Protein 7FAX (pdb70)

InterPro domains:
  IPR000313 PWWP domain [PF00855] (8-96)
  IPR000313 PWWP domain [PS50812] (7-68)
  IPR017923 Transcription factor IIS, N-terminal [PF08711] (293-342)
  IPR017923 Transcription factor IIS, N-terminal [PS51319] (266-346)
  IPR035441 TFIIS/LEDGF domain superfamily [G3DSA:1.20.930.10] (276-354)
  IPR035441 TFIIS/LEDGF domain superfamily [SSF47676] (283-349)

Radius of gyration: 13.81 Å; Cα contacts (8 Å, |Δi|>4): 129; chains: 2; bounding box: 32×35×39 Å

B-factor: mean 13.5, std 8.41, range [3.86, 58.7]

Secondary structure (DSSP, 8-state):
---HHHHHHHHHHHHHH---BTTB----HHHHHHHHHHHHHHTT----HHHHHHH-HHHHHHGGGSTTS-HHHHHHHHHHHHHHHHHS-HHHHHHHHHTT-/---HHHHH-TT---

Sequence (115 aa):
DVTNATLETTGKELTETYELNGDVVEVSIANEERIVSLLSSLASANVTLKQLIGTKIGVAVGQFLSDGFPPHIVRFSKGILDYWFRQLPEEVQKQLLAKRAGSTLEDLFGPLFYV

GO terms:
  GO:0005654 nucleoplasm (C, HTP)
  GO:0005634 nucleus (C, IDA)
  GO:0005654 nucleoplasm (C, IDA)

Nearest PDB structures (foldseek):
  7fax-assembly1_A  TM=1.006E+00  e=3.285E-14  Trypanosoma brucei brucei TREU927
  7xgw-assembly4_C  TM=8.763E-01  e=4.481E-12  Trypanosoma brucei brucei TREU927
  7xgw-assembly6_E  TM=8.844E-01  e=1.265E-11  Trypanosoma brucei brucei TREU927
  7xgw-assembly1_F  TM=8.608E-01  e=1.134E-11  Trypanosoma brucei brucei TREU927
  7xgw-assembly5_D  TM=8.749E-01  e=2.870E-11  Trypanosoma brucei brucei TREU927

Foldseek 3Di:
DDDLVLLQVLLVVLVVLCVCPPPADDDDPVSVVVLCVSLVVLQPDAAAPVSCVPRVSLVSLCSQCDDRHDVVSNVSSVNSNVVNLVPYPPVVNVVVVVVVD/DDDPCNVPNDPDDD

Structure (mmCIF, N/CA/C/O backbone):
data_7FAX
#
_entry.id   7FAX
#
_cell.length_a   79.919
_cell.length_b   79.919
_cell.length_c   38.843
_cell.angle_alpha   90.000
_cell.angle_beta   90.000
_cell.angle_gamma   90.000
#
_symmetry.space_group_name_H-M   'I 4'
#
loop_
_entity.id
_entity.type
_entity.pdbx_description
1 polymer TbLW
2 polymer 'TbLeo1 peptide'
3 water water
#
loop_
_atom_site.group_PDB
_atom_site.id
_atom_site.type_symbol
_atom_site.label_atom_id
_atom_site.label_alt_id
_atom_site.label_comp_id
_atom_site.label_asym_id
_atom_site.label_entity_id
_atom_site.label_seq_id
_atom_site.pdbx_PDB_ins_code
_atom_site.Cartn_x
_atom_site.Cartn_y
_atom_site.Cartn_z
_atom_site.occupancy
_atom_site.B_iso_or_equiv
_atom_site.auth_seq_id
_atom_site.auth_comp_id
_atom_site.auth_asym_id
_atom_site.auth_atom_id
_atom_site.pdbx_PDB_model_num
ATOM 1 N N . ASP A 1 7 ? 25.983 10.831 25.778 1.00 27.85 7 ASP A N 1
ATOM 2 C CA . ASP A 1 7 ? 25.486 11.305 24.496 1.00 24.73 7 ASP A CA 1
ATOM 3 C C . ASP A 1 7 ? 26.293 10.749 23.326 1.00 22.66 7 ASP A C 1
ATOM 4 O O . ASP A 1 7 ? 27.203 9.943 23.514 1.00 25.03 7 ASP A O 1
ATOM 9 N N . VAL A 1 8 ? 25.953 11.190 22.119 1.00 16.40 8 VAL A N 1
ATOM 10 C CA . VAL A 1 8 ? 26.649 10.805 20.898 1.00 17.56 8 VAL A CA 1
ATOM 11 C C . VAL A 1 8 ? 27.380 12.032 20.363 1.00 15.50 8 VAL A C 1
ATOM 12 O O . VAL A 1 8 ? 26.967 13.171 20.606 1.00 17.50 8 VAL A O 1
ATOM 16 N N . THR A 1 9 ? 28.494 11.808 19.665 1.00 13.71 9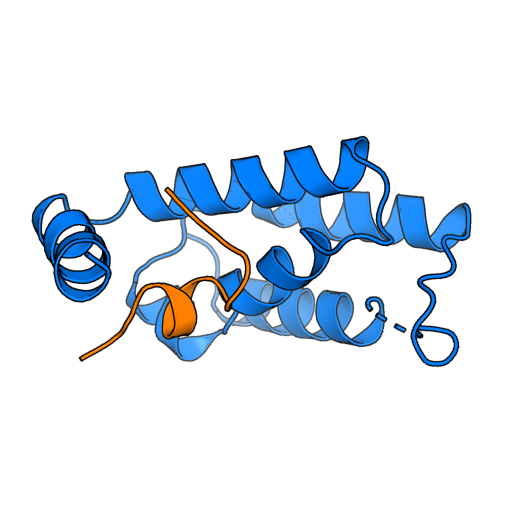 THR A N 1
ATOM 17 C CA . THR A 1 9 ? 29.201 12.940 19.080 1.00 13.37 9 THR A CA 1
ATOM 18 C C . THR A 1 9 ? 28.396 13.538 17.929 1.00 15.87 9 THR A C 1
ATOM 19 O O . THR A 1 9 ? 27.623 12.851 17.255 1.00 8.68 9 THR A O 1
ATOM 23 N N . ASN A 1 10 ? 28.570 14.849 17.733 1.00 14.03 10 ASN A N 1
ATOM 24 C CA . ASN A 1 10 ? 27.935 15.532 16.611 1.00 11.30 10 ASN A CA 1
ATOM 25 C C . ASN A 1 10 ? 28.281 14.854 15.295 1.00 11.43 10 ASN A C 1
ATOM 26 O O . ASN A 1 10 ? 27.438 14.755 14.396 1.00 12.50 10 ASN A O 1
ATOM 31 N N . ALA A 1 11 ? 29.523 14.372 15.173 1.00 10.39 11 ALA A N 1
ATOM 32 C CA . ALA A 1 11 ? 30.001 13.822 13.909 1.00 9.73 11 ALA A CA 1
ATOM 33 C C . ALA A 1 11 ? 29.253 12.547 13.530 1.00 14.36 11 ALA A C 1
ATOM 34 O O . ALA A 1 11 ? 28.892 12.357 12.365 1.00 15.44 11 ALA A O 1
ATOM 36 N N . THR A 1 12 ? 29.009 11.660 14.495 1.00 9.19 12 THR A N 1
ATOM 37 C CA . THR A 1 12 ? 28.216 10.465 14.217 1.00 10.06 12 THR A CA 1
ATOM 38 C C . THR A 1 12 ? 26.811 10.828 13.744 1.00 9.86 12 THR A C 1
ATOM 39 O O . THR A 1 12 ? 26.315 10.280 12.753 1.00 11.12 12 THR A O 1
ATOM 43 N N . LEU A 1 13 ? 26.147 11.747 14.447 1.00 9.47 13 LEU A N 1
ATOM 44 C CA . LEU A 1 13 ? 24.803 12.147 14.049 1.00 6.99 13 LEU A CA 1
ATOM 45 C C . LEU A 1 13 ? 24.805 12.777 12.666 1.00 7.92 13 LEU A C 1
ATOM 46 O O . LEU A 1 13 ? 23.916 12.508 11.852 1.00 8.85 13 LEU A O 1
ATOM 51 N N . GLU A 1 14 ? 25.816 13.599 12.376 1.00 8.10 14 GLU A N 1
ATOM 52 C CA . GLU A 1 14 ? 25.830 14.373 11.140 1.00 7.54 14 GLU A CA 1
ATOM 53 C C . GLU A 1 14 ? 26.022 13.478 9.917 1.00 10.92 14 GLU A C 1
ATOM 54 O O . GLU A 1 14 ? 25.270 13.583 8.942 1.00 13.08 14 GLU A O 1
ATOM 60 N N . THR A 1 15 ? 27.007 12.572 9.953 1.00 14.05 15 THR A N 1
ATOM 61 C CA . THR A 1 15 ? 27.205 11.664 8.820 1.00 13.68 15 THR A CA 1
ATOM 62 C C . THR A 1 15 ? 26.025 10.716 8.650 1.00 11.23 15 THR A C 1
ATOM 63 O O . THR A 1 15 ? 25.659 10.370 7.522 1.00 12.19 15 THR A O 1
ATOM 67 N N . THR A 1 16 ? 25.429 10.274 9.757 1.00 9.12 16 THR A N 1
ATOM 68 C CA . THR A 1 16 ? 24.245 9.428 9.667 1.00 11.11 16 THR A CA 1
ATOM 69 C C . THR A 1 16 ? 23.078 10.185 9.048 1.00 10.97 16 THR A C 1
ATOM 70 O O . THR A 1 16 ? 22.334 9.630 8.228 1.00 6.54 16 THR A O 1
ATOM 74 N N . GLY A 1 17 ? 22.900 11.453 9.431 1.00 8.12 17 GLY A N 1
ATOM 75 C CA . GLY A 1 17 ? 21.875 12.264 8.798 1.00 8.96 17 GLY A CA 1
ATOM 76 C C . GLY A 1 17 ? 22.106 12.433 7.309 1.00 10.30 17 GLY A C 1
ATOM 77 O O . GLY A 1 17 ? 21.166 12.348 6.514 1.00 6.78 17 GLY A O 1
ATOM 78 N N . LYS A 1 18 ? 23.362 12.664 6.912 1.00 7.39 18 LYS A N 1
ATOM 79 C CA . LYS A 1 18 ? 23.681 12.854 5.500 1.00 7.50 18 LYS A CA 1
ATOM 80 C C . LYS A 1 18 ? 23.384 11.595 4.696 1.00 9.77 18 LYS A C 1
ATOM 81 O O . LYS A 1 18 ? 22.783 11.661 3.620 1.00 12.10 18 LYS A O 1
ATOM 87 N N . GLU A 1 19 ? 23.791 10.43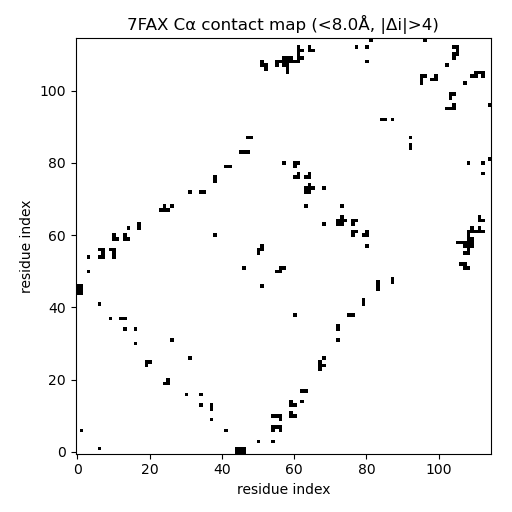4 5.212 1.00 9.10 19 GLU A N 1
ATOM 88 C CA . GLU A 1 19 ? 23.534 9.180 4.514 1.00 7.95 19 GLU A CA 1
ATOM 89 C C . GLU A 1 19 ? 22.046 8.879 4.433 1.00 7.42 19 GLU A C 1
ATOM 90 O O . GLU A 1 19 ? 21.568 8.365 3.419 1.00 8.10 19 GLU A O 1
ATOM 96 N N . LEU A 1 20 ? 21.296 9.180 5.495 1.00 12.34 20 LEU A N 1
ATOM 97 C CA . LEU A 1 20 ? 19.851 8.985 5.453 1.00 6.40 20 LEU A CA 1
ATOM 98 C C . LEU A 1 20 ? 19.218 9.833 4.357 1.00 6.43 20 LEU A C 1
ATOM 99 O O . LEU A 1 20 ? 18.395 9.344 3.578 1.00 6.60 20 LEU A O 1
ATOM 104 N N . THR A 1 21 ? 19.600 11.111 4.274 1.00 6.48 21 THR A N 1
ATOM 105 C CA . THR A 1 21 ? 19.004 11.991 3.275 1.00 6.62 21 THR A CA 1
ATOM 106 C C . THR A 1 21 ? 19.391 11.566 1.862 1.00 7.24 21 THR A C 1
ATOM 107 O O . THR A 1 21 ? 18.555 11.591 0.952 1.00 7.39 21 THR A O 1
ATOM 111 N N . GLU A 1 22 ? 20.647 11.155 1.669 1.00 7.70 22 GLU A N 1
ATOM 112 C CA . GLU A 1 22 ? 21.081 10.668 0.363 1.00 8.42 22 GLU A CA 1
ATOM 113 C C . GLU A 1 22 ? 20.361 9.382 -0.028 1.00 8.48 22 GLU A C 1
ATOM 114 O O . GLU A 1 22 ? 20.009 9.196 -1.200 1.00 8.95 22 GLU A O 1
ATOM 120 N N . THR A 1 23 ? 20.143 8.479 0.933 1.00 8.10 23 THR A N 1
ATOM 121 C CA . THR A 1 23 ? 19.371 7.270 0.653 1.00 8.20 23 THR A CA 1
ATOM 122 C C . THR A 1 23 ? 17.929 7.617 0.309 1.00 10.73 23 THR A C 1
ATOM 123 O O . THR A 1 23 ? 17.356 7.061 -0.636 1.00 8.31 23 THR A O 1
ATOM 127 N N . TYR A 1 24 ? 17.341 8.554 1.057 1.00 10.61 24 TYR A N 1
ATOM 128 C CA . TYR A 1 24 ? 15.982 9.007 0.778 1.00 7.13 24 TYR A CA 1
ATOM 129 C C . TYR A 1 24 ? 15.860 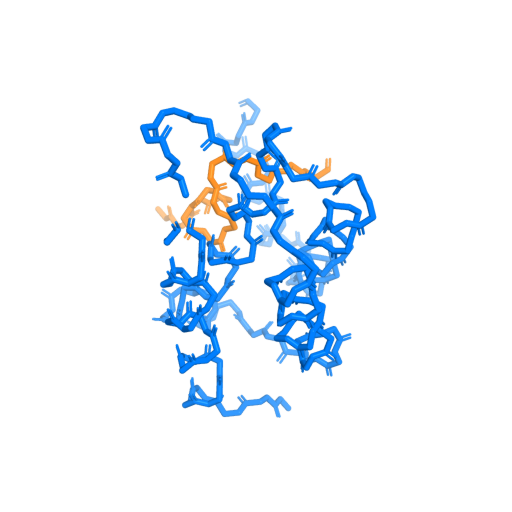9.564 -0.637 1.00 7.68 24 TYR A C 1
ATOM 130 O O . TYR A 1 24 ? 14.949 9.196 -1.387 1.00 7.95 24 TYR A O 1
ATOM 147 N N . GLU A 1 26 ? 17.783 9.132 -3.239 1.00 9.45 26 GLU A N 1
ATOM 148 C CA . GLU A 1 26 ? 18.019 8.127 -4.273 1.00 13.30 26 GLU A CA 1
ATOM 149 C C . GLU A 1 26 ? 16.750 7.340 -4.580 1.00 16.30 26 GLU A C 1
ATOM 150 O O . GLU A 1 26 ? 16.529 6.913 -5.718 1.00 16.93 26 GLU A O 1
ATOM 164 N N . LEU A 1 28 ? 13.597 8.218 -4.497 1.00 9.63 28 LEU A N 1
ATOM 165 C CA . LEU A 1 28 ? 12.490 8.950 -5.107 1.00 11.44 28 LEU A CA 1
ATOM 166 C C . LEU A 1 28 ? 12.607 8.875 -6.626 1.00 12.90 28 LEU A C 1
ATOM 167 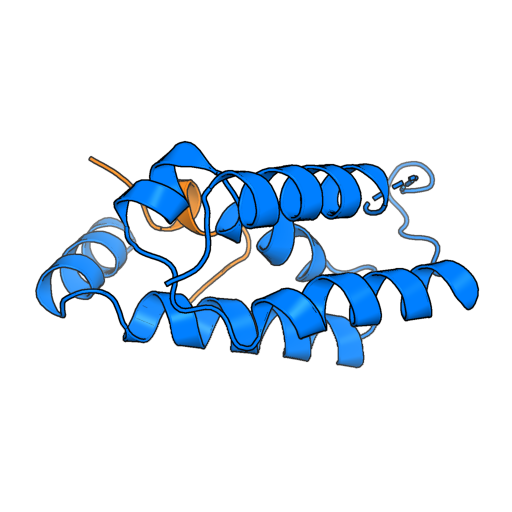O O . LEU A 1 28 ? 13.484 9.508 -7.218 1.00 12.56 28 LEU A O 1
ATOM 172 N N . ASN A 1 29 ? 11.735 8.090 -7.256 1.00 11.35 29 ASN A N 1
ATOM 173 C CA . ASN A 1 29 ? 11.590 8.082 -8.713 1.00 15.40 29 ASN A CA 1
ATOM 174 C C . ASN A 1 29 ? 10.523 9.112 -9.055 1.00 14.47 29 ASN A C 1
ATOM 175 O O . ASN A 1 29 ? 9.338 8.800 -9.157 1.00 19.06 29 ASN A O 1
ATOM 180 N N . GLY A 1 30 ? 10.948 10.359 -9.232 1.00 14.09 30 GLY A N 1
ATOM 181 C CA . GLY A 1 30 ? 10.003 11.452 -9.287 1.00 12.67 30 GLY A CA 1
ATOM 182 C C . GLY A 1 30 ? 9.302 11.627 -7.954 1.00 18.07 30 GLY A C 1
ATOM 183 O O . GLY A 1 30 ? 9.950 11.920 -6.944 1.00 20.54 30 GLY A O 1
ATOM 184 N N . ASP A 1 31 ? 7.981 11.432 -7.938 1.00 19.47 31 ASP A N 1
ATOM 185 C CA . ASP A 1 31 ? 7.185 11.505 -6.716 1.00 24.14 31 ASP A CA 1
ATOM 186 C C . ASP A 1 31 ? 7.120 10.182 -5.964 1.00 23.14 31 ASP A C 1
ATOM 187 O O . ASP A 1 31 ? 6.766 10.177 -4.780 1.00 25.71 31 ASP A O 1
ATOM 192 N N . VAL A 1 32 ? 7.459 9.071 -6.616 1.00 22.78 32 VAL A N 1
ATOM 193 C CA . VAL A 1 32 ? 7.202 7.725 -6.111 1.00 21.51 32 VAL A CA 1
ATOM 194 C C . VAL A 1 32 ? 8.442 7.205 -5.395 1.00 14.69 32 VAL A C 1
ATOM 195 O O . VAL A 1 32 ? 9.553 7.272 -5.932 1.00 12.77 32 VAL A O 1
ATOM 199 N N . VAL A 1 33 ? 8.252 6.680 -4.186 1.00 15.76 33 VAL A N 1
ATOM 200 C CA . VAL A 1 33 ? 9.341 6.061 -3.435 1.00 14.73 33 VAL A CA 1
ATOM 201 C C . VAL A 1 33 ? 9.527 4.626 -3.919 1.00 17.26 33 VAL A C 1
ATOM 202 O O . VAL A 1 33 ? 8.577 3.835 -3.938 1.00 17.33 33 VAL A O 1
ATOM 206 N N . GLU A 1 34 ? 10.750 4.289 -4.319 1.00 10.22 34 GLU A N 1
ATOM 207 C CA . GLU A 1 34 ? 11.101 2.944 -4.752 1.00 17.27 34 GLU A CA 1
ATOM 208 C C . GLU A 1 34 ? 11.953 2.298 -3.670 1.00 17.22 34 GLU A C 1
ATOM 209 O O . GLU A 1 34 ? 12.993 2.844 -3.288 1.00 16.69 34 GLU A O 1
ATOM 215 N N . VAL A 1 35 ? 11.518 1.140 -3.182 1.00 11.40 35 VAL A N 1
ATOM 216 C CA . VAL A 1 35 ? 12.105 0.526 -1.997 1.00 14.10 35 VAL A CA 1
ATOM 217 C C . VAL A 1 35 ? 12.717 -0.803 -2.416 1.00 16.54 35 VAL A C 1
ATOM 218 O O . VAL A 1 35 ? 12.012 -1.809 -2.560 1.00 23.97 35 VAL A O 1
ATOM 222 N N . SER A 1 36 ? 14.030 -0.818 -2.598 1.00 11.45 36 SER A N 1
ATOM 223 C CA . SER A 1 36 ? 14.727 -2.064 -2.851 1.00 12.95 36 SER A CA 1
ATOM 224 C C . SER A 1 36 ? 14.966 -2.804 -1.542 1.00 15.87 36 SER A C 1
ATOM 225 O O . SER A 1 36 ? 14.870 -2.234 -0.450 1.00 17.83 36 SER A O 1
ATOM 228 N N . ILE A 1 37 ? 15.281 -4.095 -1.665 1.00 13.13 37 ILE A N 1
ATOM 229 C CA . ILE A 1 37 ? 15.681 -4.872 -0.497 1.00 13.76 37 ILE A CA 1
ATOM 230 C C . ILE A 1 37 ? 16.894 -4.237 0.168 1.00 12.62 37 ILE A C 1
ATOM 231 O O . ILE A 1 37 ? 16.933 -4.068 1.390 1.00 15.17 37 ILE A O 1
ATOM 236 N N . ALA A 1 38 ? 17.885 -3.839 -0.630 1.00 14.64 38 ALA A N 1
ATOM 237 C CA . ALA A 1 38 ? 19.123 -3.302 -0.077 1.00 14.83 38 ALA A CA 1
ATOM 238 C C . ALA A 1 38 ? 18.901 -1.958 0.602 1.00 11.61 38 ALA A C 1
ATOM 239 O O . ALA A 1 38 ? 19.527 -1.666 1.625 1.00 12.72 38 ALA A O 1
ATOM 241 N N . ASN A 1 39 ? 18.013 -1.125 0.053 1.00 11.13 39 ASN A N 1
ATOM 242 C CA . ASN A 1 39 ? 17.767 0.180 0.661 1.00 10.14 39 ASN A CA 1
ATOM 243 C C . ASN A 1 39 ? 16.931 0.050 1.926 1.00 9.49 39 ASN A C 1
ATOM 244 O O . ASN A 1 39 ? 17.202 0.721 2.924 1.00 8.88 39 ASN A O 1
ATOM 249 N N . GLU A 1 40 ? 15.907 -0.804 1.895 1.00 14.47 40 GLU A N 1
ATOM 250 C CA . GLU A 1 40 ? 15.186 -1.174 3.107 1.00 12.52 40 GLU A CA 1
ATOM 251 C C . GLU A 1 40 ? 16.149 -1.562 4.225 1.00 9.37 40 GLU A C 1
ATOM 252 O O . GLU A 1 40 ? 16.022 -1.100 5.364 1.00 8.80 40 GLU A O 1
ATOM 258 N N . GLU A 1 41 ? 17.139 -2.400 3.905 1.00 10.15 41 GLU A N 1
ATOM 259 C CA . GLU A 1 41 ? 18.072 -2.868 4.922 1.00 10.38 41 GLU A CA 1
ATOM 260 C C . GLU A 1 41 ? 19.073 -1.788 5.309 1.00 9.93 41 GLU A C 1
ATOM 261 O O . GLU A 1 41 ? 19.520 -1.743 6.463 1.00 9.77 41 GLU A O 1
ATOM 267 N N . ARG A 1 42 ? 19.440 -0.914 4.372 1.00 11.93 42 ARG A N 1
ATOM 268 C CA . ARG A 1 42 ? 20.315 0.197 4.725 1.00 9.45 42 ARG A CA 1
ATOM 269 C C . ARG A 1 42 ? 19.594 1.201 5.617 1.00 8.51 42 ARG A C 1
ATOM 270 O O . ARG A 1 42 ? 20.196 1.760 6.539 1.00 8.24 42 ARG A O 1
ATOM 278 N N . ILE A 1 43 ? 18.306 1.434 5.365 1.00 8.10 43 ILE A N 1
ATOM 279 C CA . ILE A 1 43 ? 17.536 2.342 6.211 1.00 7.34 43 ILE A CA 1
ATOM 280 C C . ILE A 1 43 ? 17.495 1.830 7.649 1.00 7.25 43 ILE A C 1
ATOM 281 O O . ILE A 1 43 ? 17.722 2.582 8.602 1.00 6.86 43 ILE A O 1
ATOM 286 N N . VAL A 1 44 ? 17.195 0.542 7.828 1.00 7.72 44 VAL A N 1
ATOM 287 C CA . VAL A 1 44 ? 17.114 -0.022 9.171 1.00 7.78 44 VAL A CA 1
ATOM 288 C C . VAL A 1 44 ? 18.456 0.098 9.882 1.00 10.67 44 VAL A C 1
ATOM 289 O O . VAL A 1 44 ? 18.518 0.421 11.077 1.00 12.83 44 VAL A O 1
ATOM 293 N N . SER A 1 45 ? 19.553 -0.137 9.159 1.00 8.47 45 SER A N 1
ATOM 294 C CA . SER A 1 45 ? 20.875 -0.082 9.776 1.00 10.91 45 SER A CA 1
ATOM 295 C C . SER A 1 45 ? 21.208 1.327 10.250 1.00 11.29 45 SER A C 1
ATOM 296 O O . SER A 1 45 ? 21.739 1.515 11.351 1.00 13.05 45 SER A O 1
ATOM 299 N N . LEU A 1 46 ? 20.936 2.324 9.408 1.00 14.62 46 LEU A N 1
ATOM 300 C CA . LEU A 1 46 ? 21.173 3.705 9.803 1.00 12.27 46 LEU A CA 1
ATOM 301 C C . LEU A 1 46 ? 20.302 4.098 10.991 1.00 6.78 46 LEU A C 1
ATOM 302 O O . LEU A 1 46 ? 20.788 4.709 11.952 1.00 7.93 46 LEU A O 1
ATOM 307 N N . LEU A 1 47 ? 19.016 3.751 10.951 1.00 6.53 47 LEU A N 1
ATOM 308 C CA . LEU A 1 47 ? 18.102 4.171 12.008 1.00 10.18 47 LEU A CA 1
ATOM 309 C C . LEU A 1 47 ? 18.425 3.496 13.337 1.00 9.39 47 LEU A C 1
ATOM 310 O O . LEU A 1 47 ? 18.383 4.141 14.392 1.00 8.16 47 LEU A O 1
ATOM 315 N N . SER A 1 48 ? 18.754 2.203 13.309 1.00 7.33 48 SER A N 1
ATOM 316 C CA . SER A 1 48 ? 18.986 1.473 14.552 1.00 11.74 48 SER A CA 1
ATOM 317 C C . SER A 1 48 ? 20.257 1.915 15.266 1.00 13.67 48 SER A C 1
ATOM 318 O O . SER A 1 48 ? 20.429 1.596 16.447 1.00 20.58 48 SER A O 1
ATOM 321 N N . SER A 1 49 ? 21.154 2.629 14.585 1.00 16.47 49 SER A N 1
ATOM 322 C CA . SER A 1 49 ? 22.265 3.267 15.283 1.00 14.84 49 SER A CA 1
ATOM 323 C C . SER A 1 49 ? 21.816 4.489 16.068 1.00 15.47 49 SER A C 1
ATOM 324 O O . SER A 1 49 ? 22.485 4.873 17.033 1.00 21.10 49 SER A O 1
ATOM 327 N N . LEU A 1 50 ? 20.699 5.101 15.675 1.00 14.05 50 LEU A N 1
ATOM 328 C CA . LEU A 1 50 ? 20.163 6.276 16.346 1.00 8.71 50 LEU A CA 1
ATOM 329 C C . LEU A 1 50 ? 19.121 5.942 17.400 1.00 10.85 50 LEU A C 1
ATOM 330 O O . LEU A 1 50 ? 18.797 6.806 18.223 1.00 11.94 50 LEU A O 1
ATOM 335 N N . ALA A 1 51 ? 18.587 4.721 17.390 1.00 12.14 51 ALA A N 1
ATOM 336 C CA . ALA A 1 51 ? 17.591 4.301 18.367 1.00 13.95 51 ALA A CA 1
ATOM 337 C C . ALA A 1 51 ? 18.176 4.110 19.760 1.00 20.00 51 ALA A C 1
ATOM 338 O O . ALA A 1 51 ? 17.423 3.830 20.698 1.00 25.61 51 ALA A O 1
ATOM 340 N N . SER A 1 52 ? 19.491 4.244 19.914 1.00 21.03 52 SER A N 1
ATOM 341 C CA . SER A 1 52 ? 20.134 4.180 21.219 1.00 25.50 52 SER A CA 1
ATOM 342 C C . SER A 1 52 ? 20.839 5.482 21.577 1.00 22.67 52 SER A C 1
ATOM 343 O O . SER A 1 52 ? 21.545 5.538 22.592 1.00 21.67 52 SER A O 1
ATOM 346 N N . ALA A 1 53 ? 20.648 6.532 20.783 1.00 22.74 53 ALA A N 1
ATOM 347 C CA . ALA A 1 53 ? 21.294 7.814 21.011 1.00 20.22 53 ALA A CA 1
ATOM 348 C C . ALA A 1 53 ? 20.416 8.721 21.862 1.00 16.54 53 ALA A C 1
ATOM 349 O O . ALA A 1 53 ? 19.204 8.812 21.651 1.00 12.01 53 ALA A O 1
ATOM 351 N N . ASN A 1 54 ? 21.038 9.376 22.840 1.00 16.24 54 ASN A N 1
ATOM 352 C CA . ASN A 1 54 ? 20.432 10.507 23.532 1.00 16.60 54 ASN A CA 1
ATOM 353 C C . ASN A 1 54 ? 20.881 11.784 22.825 1.00 16.59 54 ASN A C 1
ATOM 354 O O . ASN A 1 54 ? 22.071 12.117 22.839 1.00 21.73 54 ASN A O 1
ATOM 359 N N . VAL A 1 55 ? 19.936 12.484 22.201 1.00 12.72 55 VAL A N 1
ATOM 360 C CA . VAL A 1 55 ? 20.212 13.664 21.388 1.00 13.21 55 VAL A CA 1
ATOM 361 C C . VAL A 1 55 ? 19.691 14.897 22.115 1.00 15.72 55 VAL A C 1
ATOM 362 O O . VAL A 1 55 ? 18.574 14.892 22.645 1.00 18.82 55 VAL A O 1
ATOM 366 N N . THR A 1 56 ? 20.506 15.945 22.150 1.00 12.99 56 THR A N 1
ATOM 367 C CA . THR A 1 56 ? 20.147 17.178 22.834 1.00 14.23 56 THR A CA 1
ATOM 368 C C . THR A 1 56 ? 19.438 18.137 21.884 1.00 14.93 56 THR A C 1
ATOM 369 O O . THR A 1 56 ? 19.475 17.989 20.659 1.00 9.34 56 THR A O 1
ATOM 373 N N . LEU A 1 57 ? 18.780 19.136 22.475 1.00 12.04 57 LEU A N 1
ATOM 374 C CA . LEU A 1 57 ? 18.144 20.171 21.672 1.00 10.22 57 LEU A CA 1
ATOM 375 C C . LEU A 1 57 ? 19.157 20.862 20.768 1.00 7.93 57 LEU A C 1
ATOM 376 O O . LEU A 1 57 ? 18.862 21.161 19.605 1.00 7.67 57 LEU A O 1
ATOM 381 N N . LYS A 1 58 ? 20.363 21.106 21.277 1.00 8.39 58 LYS A N 1
ATOM 382 C CA . LYS A 1 58 ? 21.382 21.751 20.458 1.00 14.15 58 LYS A CA 1
ATOM 383 C C . LYS A 1 58 ? 21.773 20.875 19.276 1.00 8.07 58 LYS A C 1
ATOM 384 O O . LYS A 1 58 ? 21.982 21.377 18.166 1.00 8.06 58 LYS A O 1
ATOM 390 N N . GLN A 1 59 ? 21.869 19.561 19.498 1.00 7.74 59 GLN A N 1
ATOM 391 C CA . GLN A 1 59 ? 22.188 18.640 18.413 1.00 7.33 59 GLN A CA 1
ATOM 392 C C . GLN A 1 59 ? 21.030 18.501 17.439 1.00 6.80 59 GLN A C 1
ATOM 393 O O . GLN A 1 59 ? 21.250 18.316 16.238 1.00 6.62 59 GLN A O 1
ATOM 399 N N . LEU A 1 60 ? 19.794 18.571 17.931 1.00 6.63 60 LEU A N 1
ATOM 400 C CA . LEU A 1 60 ? 18.655 18.626 17.024 1.00 6.27 60 LEU A CA 1
ATOM 401 C C . LEU A 1 60 ? 18.746 19.859 16.139 1.00 6.51 60 LEU A C 1
ATOM 402 O O . LEU A 1 60 ? 18.512 19.787 14.928 1.00 6.32 60 LEU A O 1
ATOM 407 N N . ILE A 1 61 ? 19.140 20.989 16.725 1.00 7.05 61 ILE A N 1
ATOM 408 C CA . ILE A 1 61 ? 19.295 22.225 15.964 1.00 12.20 61 ILE A CA 1
ATOM 409 C C . ILE A 1 61 ? 20.452 22.116 14.971 1.00 7.52 61 ILE A C 1
ATOM 410 O O . ILE A 1 61 ? 20.326 22.488 13.800 1.00 7.56 61 ILE A O 1
ATOM 415 N N . GLY A 1 62 ? 21.594 21.618 15.420 1.00 11.04 62 GLY A N 1
ATOM 416 C CA . GLY A 1 62 ? 22.784 21.679 14.596 1.00 12.02 62 GLY A CA 1
ATOM 417 C C . GLY A 1 62 ? 22.980 20.548 13.613 1.00 7.55 62 GLY A C 1
ATOM 418 O O . GLY A 1 62 ? 23.394 20.784 12.476 1.00 12.79 62 GLY A O 1
ATOM 419 N N . THR A 1 63 ? 22.705 19.316 14.028 1.00 7.11 63 THR A N 1
ATOM 420 C CA . THR A 1 63 ? 22.977 18.171 13.173 1.00 6.88 63 THR A CA 1
ATOM 421 C C . THR A 1 63 ? 21.854 17.874 12.199 1.00 11.06 63 THR A C 1
ATOM 422 O O . THR A 1 63 ? 22.088 17.156 11.221 1.00 8.73 63 THR A O 1
ATOM 426 N N . LYS A 1 64 ? 20.648 18.389 12.457 1.00 6.94 64 LYS A N 1
ATOM 427 C CA . LYS A 1 64 ? 19.453 18.129 11.656 1.00 5.92 64 LYS A CA 1
ATOM 428 C C . LYS A 1 64 ? 19.080 16.651 11.630 1.00 10.96 64 LYS A C 1
ATOM 429 O O . LYS A 1 64 ? 18.410 16.196 10.696 1.00 5.37 64 LYS A O 1
ATOM 435 N N . ILE A 1 65 ? 19.491 15.893 12.652 1.00 8.05 65 ILE A N 1
ATOM 436 C CA . ILE A 1 65 ? 19.270 14.450 12.635 1.00 7.67 65 ILE A CA 1
ATOM 437 C C . ILE A 1 65 ? 17.791 14.118 12.773 1.00 4.94 65 ILE A C 1
ATOM 438 O O . ILE A 1 65 ? 17.322 13.125 12.210 1.00 4.80 65 ILE A O 1
ATOM 443 N N . GLY A 1 66 ? 17.030 14.938 13.499 1.00 10.16 66 GLY A N 1
ATOM 444 C CA . GLY A 1 66 ? 15.601 14.699 13.599 1.00 5.91 66 GLY A CA 1
ATOM 445 C C . GLY A 1 66 ? 14.896 14.904 12.274 1.00 4.73 66 GLY A C 1
ATOM 446 O O . GLY A 1 66 ? 13.986 14.150 11.923 1.00 4.60 66 GLY A O 1
ATOM 447 N N . VAL A 1 67 ? 15.318 15.917 11.515 1.00 4.91 67 VAL A N 1
ATOM 448 C CA . VAL A 1 67 ? 14.744 16.162 10.196 1.00 4.98 67 VAL A CA 1
ATOM 449 C C . VAL A 1 67 ? 15.061 15.013 9.247 1.00 4.90 67 VAL A C 1
ATOM 450 O O . VAL A 1 67 ? 14.208 14.586 8.463 1.00 4.89 67 VAL A O 1
ATOM 454 N N . ALA A 1 68 ? 16.289 14.492 9.305 1.00 7.76 68 ALA A N 1
ATOM 455 C CA . ALA A 1 68 ? 16.680 13.403 8.415 1.00 6.43 68 ALA A CA 1
ATOM 456 C C . ALA A 1 68 ? 15.943 12.111 8.740 1.00 5.54 68 ALA A C 1
ATOM 457 O O . ALA A 1 68 ? 15.630 11.332 7.833 1.00 4.91 68 ALA A O 1
ATOM 459 N N . VAL A 1 69 ? 15.662 11.862 10.020 1.00 6.19 69 VAL A N 1
ATOM 460 C CA . VAL A 1 69 ? 14.866 10.697 10.391 1.00 4.57 69 VAL A CA 1
ATOM 461 C C . VAL A 1 69 ? 13.406 10.905 10.003 1.00 4.53 69 VAL A C 1
ATOM 462 O O . VAL A 1 69 ? 12.723 9.960 9.591 1.00 4.59 69 VAL A O 1
ATOM 466 N N . GLY A 1 70 ? 12.913 12.141 10.095 1.00 4.53 70 GLY A N 1
ATOM 467 C CA . GLY A 1 70 ? 11.516 12.421 9.821 1.00 7.59 70 GLY A CA 1
ATOM 468 C C . GLY A 1 70 ? 11.111 12.234 8.375 1.00 5.15 70 GLY A C 1
ATOM 469 O O . GLY A 1 70 ? 9.917 12.092 8.096 1.00 4.91 70 GLY A O 1
ATOM 470 N N . GLN A 1 71 ? 12.073 12.220 7.451 1.00 4.85 71 GLN A N 1
ATOM 471 C CA . GLN A 1 71 ? 11.736 12.032 6.043 1.00 5.11 71 GLN A CA 1
ATOM 472 C C . GLN A 1 71 ? 11.073 10.693 5.799 1.00 5.19 71 GLN A C 1
ATOM 473 O O . GLN A 1 71 ? 10.282 10.554 4.862 1.00 5.47 71 GLN A O 1
ATOM 479 N N . PHE A 1 72 ? 11.391 9.697 6.618 1.00 7.87 72 PHE A N 1
ATOM 480 C CA . PHE A 1 72 ? 10.934 8.335 6.407 1.00 7.01 72 PHE A CA 1
ATOM 481 C C . PHE A 1 72 ? 9.567 8.075 7.020 1.00 7.60 72 PHE A C 1
ATOM 482 O O . PHE A 1 72 ? 9.149 6.917 7.120 1.00 9.22 72 PHE A O 1
ATOM 490 N N . LEU A 1 73 ? 8.864 9.131 7.414 1.00 5.18 73 LEU A N 1
ATOM 491 C CA . LEU A 1 73 ? 7.450 9.081 7.739 1.00 8.13 73 LEU A CA 1
ATOM 492 C C . LEU A 1 73 ? 6.576 9.333 6.523 1.00 15.25 73 LEU A C 1
ATOM 493 O O . LEU A 1 73 ? 5.354 9.409 6.664 1.00 35.40 73 LEU A O 1
ATOM 498 N N . SER A 1 74 ? 7.163 9.459 5.339 1.00 8.72 74 SER A N 1
ATOM 499 C CA . SER A 1 74 ? 6.359 9.816 4.185 1.00 8.60 74 SER A CA 1
ATOM 500 C C . SER A 1 74 ? 5.751 8.582 3.534 1.00 11.33 74 SER A C 1
ATOM 501 O O . SER A 1 74 ? 6.195 7.450 3.734 1.00 12.44 74 SER A O 1
ATOM 504 N N . ASP A 1 75 ? 4.747 8.847 2.700 1.00 12.25 75 ASP A N 1
ATOM 505 C CA . ASP A 1 75 ? 3.792 7.839 2.258 1.00 14.93 75 ASP A CA 1
ATOM 506 C C . ASP A 1 75 ? 4.449 6.643 1.563 1.00 19.13 75 ASP A C 1
ATOM 507 O O . ASP A 1 75 ? 3.932 5.523 1.644 1.00 29.30 75 ASP A O 1
ATOM 512 N N . GLY A 1 76 ? 5.580 6.835 0.892 1.00 12.50 76 GLY A N 1
ATOM 513 C CA . GLY A 1 76 ? 6.112 5.716 0.125 1.00 12.52 76 GLY A CA 1
ATOM 514 C C . GLY A 1 76 ? 6.847 4.643 0.914 1.00 11.85 76 GLY A C 1
ATOM 515 O O . GLY A 1 76 ? 7.170 3.592 0.349 1.00 8.66 76 GLY A O 1
ATOM 516 N N . PHE A 1 77 ? 7.102 4.867 2.196 1.00 9.39 77 PHE A N 1
ATOM 517 C CA . PHE A 1 77 ? 7.963 3.926 2.891 1.00 7.28 77 PHE A CA 1
ATOM 518 C C . PHE A 1 77 ? 7.145 2.876 3.628 1.00 8.49 77 PHE A C 1
ATOM 519 O O . PHE A 1 77 ? 6.011 3.137 4.039 1.00 9.01 77 PHE A O 1
ATOM 527 N N . PRO A 1 78 ? 7.687 1.673 3.809 1.00 10.57 78 PRO A N 1
ATOM 528 C CA . PRO A 1 78 ? 6.915 0.634 4.474 1.00 10.48 78 PRO A CA 1
ATOM 529 C C . PRO A 1 78 ? 6.612 1.025 5.902 1.00 13.11 78 PRO A C 1
ATOM 530 O O . PRO A 1 78 ? 7.387 1.755 6.548 1.00 8.03 78 PRO A O 1
ATOM 534 N N . PRO A 1 79 ? 5.459 0.597 6.431 1.00 14.64 79 PRO A N 1
ATOM 535 C CA . PRO A 1 79 ? 5.095 0.980 7.807 1.00 15.06 79 PRO A CA 1
ATOM 536 C C . PRO A 1 79 ? 6.070 0.474 8.860 1.00 11.87 79 PRO A C 1
ATOM 537 O O . PRO A 1 79 ? 6.155 1.071 9.945 1.00 13.57 79 PRO A O 1
ATOM 541 N N . HIS A 1 80 ? 6.793 -0.615 8.566 1.00 14.32 80 HIS A N 1
ATOM 542 C CA . HIS A 1 80 ? 7.883 -1.065 9.428 1.00 14.56 80 HIS A CA 1
ATOM 543 C C . HIS A 1 80 ? 8.924 0.028 9.611 1.00 7.28 80 HIS A C 1
ATOM 544 O O . HIS A 1 80 ? 9.385 0.275 10.727 1.00 7.07 80 HIS A O 1
ATOM 551 N N . ILE A 1 81 ? 9.284 0.705 8.522 1.00 7.06 81 ILE A N 1
ATOM 552 C CA . ILE A 1 81 ? 10.256 1.787 8.576 1.00 9.35 81 ILE A CA 1
ATOM 553 C C . ILE A 1 81 ? 9.623 3.042 9.164 1.00 9.48 81 ILE A C 1
ATOM 554 O O . ILE A 1 81 ? 10.261 3.775 9.929 1.00 5.76 81 ILE A O 1
ATOM 559 N N . VAL A 1 82 ? 8.355 3.297 8.836 1.00 8.54 82 VAL A N 1
ATOM 560 C CA . VAL A 1 82 ? 7.696 4.498 9.328 1.00 7.39 82 VAL A CA 1
ATOM 561 C C . VAL A 1 82 ? 7.507 4.427 10.837 1.00 6.41 82 VAL A C 1
ATOM 562 O O . VAL A 1 82 ? 7.687 5.428 11.541 1.00 5.61 82 VAL A O 1
ATOM 566 N N . ARG A 1 83 ? 7.145 3.249 11.358 1.00 6.28 83 ARG A N 1
ATOM 567 C CA . ARG A 1 83 ? 7.042 3.083 12.806 1.00 9.25 83 ARG A CA 1
ATOM 568 C C . ARG A 1 83 ? 8.383 3.306 13.485 1.00 6.13 83 ARG A C 1
ATOM 569 O O . ARG A 1 83 ? 8.452 3.936 14.543 1.00 8.40 83 ARG A O 1
ATOM 577 N N . PHE A 1 84 ? 9.460 2.778 12.901 1.00 6.12 84 PHE A N 1
ATOM 578 C CA . PHE A 1 84 ? 10.784 2.971 13.482 1.00 5.98 84 PHE A CA 1
ATOM 579 C C . PHE A 1 84 ? 11.132 4.450 13.561 1.00 7.63 84 PHE A C 1
ATOM 580 O O . PHE A 1 84 ? 11.528 4.947 14.619 1.00 9.73 84 PHE A O 1
ATOM 588 N N . SER A 1 85 ? 10.978 5.173 12.448 1.00 5.29 85 SER A N 1
ATOM 589 C CA . SER A 1 85 ? 11.281 6.601 12.440 1.00 4.96 85 SER A CA 1
ATOM 590 C C . SER A 1 85 ? 10.446 7.348 13.467 1.00 4.94 85 SER A C 1
ATOM 591 O O . SER A 1 85 ? 10.939 8.272 14.124 1.00 4.83 85 SER A O 1
ATOM 594 N N . LYS A 1 86 ? 9.178 6.965 13.611 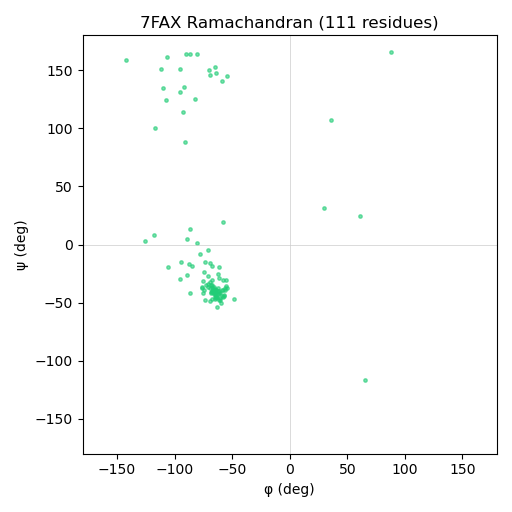1.00 5.16 86 LYS A N 1
ATOM 595 C CA . LYS A 1 86 ? 8.290 7.648 14.546 1.00 5.29 86 LYS A CA 1
ATOM 596 C C . LYS A 1 86 ? 8.707 7.391 15.989 1.00 5.45 86 LYS A C 1
ATOM 597 O O . LYS A 1 86 ? 8.697 8.309 16.815 1.00 5.49 86 LYS A O 1
ATOM 603 N N . GLY A 1 87 ? 9.092 6.153 16.307 1.00 7.17 87 GLY A N 1
ATOM 604 C CA . GLY A 1 87 ? 9.508 5.842 17.666 1.00 7.28 87 GLY A CA 1
ATOM 605 C C . GLY A 1 87 ? 10.810 6.517 18.049 1.00 5.73 87 GLY A C 1
ATOM 606 O O . GLY A 1 87 ? 11.000 6.909 19.203 1.00 5.94 87 GLY A O 1
ATOM 607 N N . ILE A 1 88 ? 11.727 6.655 17.090 1.00 5.44 88 ILE A N 1
ATOM 608 C CA . ILE A 1 88 ? 12.987 7.350 17.346 1.00 8.89 88 ILE A CA 1
ATOM 609 C C . ILE A 1 88 ? 12.726 8.817 17.668 1.00 5.20 88 ILE A C 1
ATOM 610 O O . ILE A 1 88 ? 13.274 9.370 18.628 1.00 5.36 88 ILE A O 1
ATOM 615 N N . LEU A 1 89 ? 11.873 9.466 16.869 1.00 5.08 89 LEU A N 1
ATOM 616 C CA . LEU A 1 89 ? 11.569 10.877 17.083 1.00 5.02 89 LEU A CA 1
ATOM 617 C C . LEU A 1 89 ? 10.719 11.081 18.332 1.00 5.37 89 LEU A C 1
ATOM 618 O O . LEU A 1 89 ? 10.882 12.079 19.045 1.00 5.55 89 LEU A O 1
ATOM 623 N N . ASP A 1 90 ? 9.795 10.154 18.607 1.00 6.81 90 ASP A N 1
ATOM 624 C CA . ASP A 1 90 ? 9.022 10.229 19.843 1.00 6.05 90 ASP A CA 1
ATOM 625 C C . ASP A 1 90 ? 9.945 10.234 21.051 1.00 6.29 90 ASP A C 1
ATOM 626 O O . ASP A 1 90 ? 9.767 11.031 21.976 1.00 6.64 90 ASP A O 1
ATOM 631 N N . TYR A 1 91 ? 10.958 9.368 21.043 1.00 6.20 91 TYR A N 1
ATOM 632 C CA . TYR A 1 91 ? 11.858 9.265 22.187 1.00 6.54 91 TYR A CA 1
ATOM 633 C C . TYR A 1 91 ? 12.654 10.550 22.388 1.00 7.22 91 TYR A C 1
ATOM 634 O O . TYR A 1 91 ? 12.762 11.061 23.509 1.00 7.01 91 TYR A O 1
ATOM 643 N N . TRP A 1 92 ? 13.220 11.088 21.307 1.00 6.07 92 TRP A N 1
ATOM 644 C CA . TRP A 1 92 ? 13.983 12.327 21.410 1.00 6.10 92 TRP A CA 1
ATOM 645 C C . TRP A 1 92 ? 13.110 13.490 21.870 1.00 6.35 92 TRP A C 1
ATOM 646 O O . TRP A 1 92 ? 13.567 14.352 22.627 1.00 6.71 92 TRP A O 1
ATOM 657 N N . PHE A 1 93 ? 11.856 13.544 21.412 1.00 6.28 93 PHE A N 1
ATOM 658 C CA . PHE A 1 93 ? 10.994 14.649 21.820 1.00 6.65 93 PHE A CA 1
ATOM 659 C C . PHE A 1 93 ? 10.656 14.557 23.301 1.00 7.27 93 PHE A C 1
ATOM 660 O O . PHE A 1 93 ? 10.659 15.572 24.008 1.00 7.74 93 PHE A O 1
ATOM 668 N N . ARG A 1 94 ? 10.370 13.345 23.785 1.00 10.15 94 ARG A N 1
ATOM 669 C CA . ARG A 1 94 ? 10.003 13.162 25.185 1.00 13.13 94 ARG A CA 1
ATOM 670 C C . ARG A 1 94 ? 11.162 13.443 26.125 1.00 8.42 94 ARG A C 1
ATOM 671 O O . ARG A 1 94 ? 10.935 13.830 27.276 1.00 9.12 94 ARG A O 1
ATOM 679 N N . GLN A 1 95 ? 12.398 13.203 25.684 1.00 8.04 95 GLN A N 1
ATOM 680 C CA . GLN A 1 95 ? 13.544 13.465 26.542 1.00 9.51 95 GLN A CA 1
ATOM 681 C C . GLN A 1 95 ? 13.833 14.953 26.683 1.00 10.85 95 GLN A C 1
ATOM 682 O O . GLN A 1 95 ? 14.594 15.333 27.576 1.00 13.62 95 GLN A O 1
ATOM 688 N N . LEU A 1 96 ? 13.269 15.795 25.818 1.00 8.37 96 LEU A N 1
ATOM 689 C CA . LEU A 1 96 ? 13.481 17.230 25.935 1.00 8.71 96 LEU A CA 1
ATOM 690 C C . LEU A 1 96 ? 12.855 17.740 27.233 1.00 12.42 96 LEU A C 1
ATOM 691 O O . LEU A 1 96 ? 11.905 17.142 27.748 1.00 11.84 96 LEU A O 1
ATOM 696 N N . PRO A 1 97 ? 13.379 18.829 27.796 1.00 10.16 97 PRO A N 1
ATOM 697 C CA . PRO A 1 97 ? 12.759 19.399 28.999 1.00 11.27 97 PRO A CA 1
ATOM 698 C C . PRO A 1 97 ? 11.281 19.672 28.761 1.00 11.26 97 PRO A C 1
ATOM 699 O O . PRO A 1 97 ? 10.872 20.026 27.654 1.00 10.79 97 PRO A O 1
ATOM 703 N N . GLU A 1 98 ? 10.477 19.485 29.814 1.00 12.02 98 GLU A N 1
ATOM 704 C CA . GLU A 1 98 ? 9.024 19.473 29.647 1.00 18.31 98 GLU A CA 1
ATOM 705 C C . GLU A 1 98 ? 8.510 20.775 29.045 1.00 14.22 98 GLU A C 1
ATOM 706 O O . GLU A 1 98 ? 7.666 20.752 28.144 1.00 17.98 98 GLU A O 1
ATOM 712 N N . GLU A 1 99 ? 9.003 21.919 29.522 1.00 13.26 99 GLU A N 1
ATOM 713 C CA . GLU A 1 99 ? 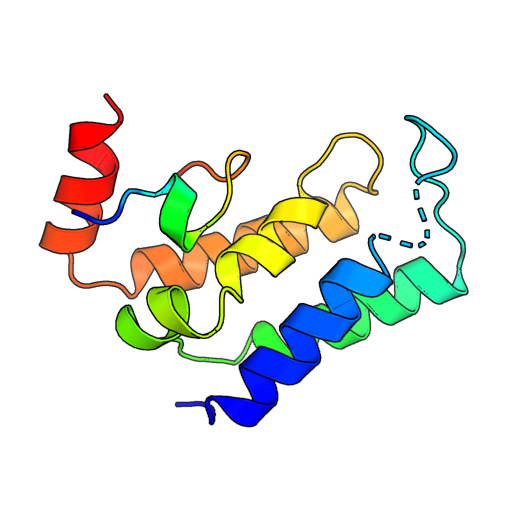8.482 23.186 29.019 1.00 13.67 99 GLU A CA 1
ATOM 714 C C . GLU A 1 99 ? 8.928 23.452 27.585 1.00 17.92 99 GLU A C 1
ATOM 715 O O . GLU A 1 99 ? 8.230 24.156 26.846 1.00 17.30 99 GLU A O 1
ATOM 721 N N . VAL A 1 100 ? 10.073 22.902 27.173 1.00 16.35 100 VAL A N 1
ATOM 722 C CA . VAL A 1 100 ? 10.451 22.958 25.763 1.00 17.61 100 VAL A CA 1
ATOM 723 C C . VAL A 1 100 ? 9.452 22.175 24.920 1.00 16.34 100 VAL A C 1
ATOM 724 O O . VAL A 1 100 ? 9.027 22.628 23.851 1.00 17.92 100 VAL A O 1
ATOM 728 N N . GLN A 1 101 ? 9.055 20.994 25.395 1.00 15.60 101 GLN A N 1
ATOM 729 C CA . GLN A 1 101 ? 7.981 20.252 24.741 1.00 15.48 101 GLN A CA 1
ATOM 730 C C . GLN A 1 101 ? 6.716 21.092 24.635 1.00 20.18 101 GLN A C 1
ATOM 731 O O . GLN A 1 101 ? 5.975 21.002 23.651 1.00 22.24 101 GLN A O 1
ATOM 737 N N . LYS A 1 102 ? 6.455 21.924 25.643 1.00 25.40 102 LYS A N 1
ATOM 738 C CA . LYS A 1 102 ? 5.206 22.676 25.668 1.00 24.92 102 LYS A CA 1
ATOM 739 C C . LYS A 1 102 ? 5.227 23.825 24.669 1.00 23.53 102 LYS A C 1
ATOM 740 O O . LYS A 1 102 ? 4.214 24.099 24.018 1.00 23.87 102 LYS A O 1
ATOM 746 N N . GLN A 1 103 ? 6.368 24.507 24.538 1.00 22.16 103 GLN A N 1
ATOM 747 C CA . GLN A 1 103 ? 6.480 25.575 23.551 1.00 23.01 103 GLN A CA 1
ATOM 748 C C . GLN A 1 103 ? 6.325 25.033 22.137 1.00 21.18 103 GLN A C 1
ATOM 749 O O . GLN A 1 103 ? 5.522 25.540 21.343 1.00 23.40 103 GLN A O 1
ATOM 755 N N . LEU A 1 104 ? 7.121 24.021 21.795 1.00 18.33 104 LEU A N 1
ATOM 756 C CA . LEU A 1 104 ? 7.042 23.430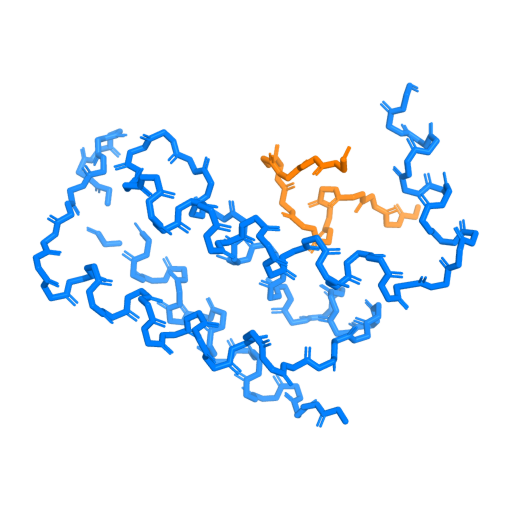 20.466 1.00 18.57 104 LEU A CA 1
ATOM 757 C C . LEU A 1 104 ? 5.629 22.949 20.171 1.00 17.16 104 LEU A C 1
ATOM 758 O O . LEU A 1 104 ? 5.138 23.085 19.046 1.00 20.76 104 LEU A O 1
ATOM 763 N N . LEU A 1 105 ? 4.952 22.409 21.183 1.00 14.81 105 LEU A N 1
ATOM 764 C CA . LEU A 1 105 ? 3.570 21.979 21.012 1.00 15.80 105 LEU A CA 1
ATOM 765 C C . LEU A 1 105 ? 2.626 23.173 20.929 1.00 21.98 105 LEU A C 1
ATOM 766 O O . LEU A 1 105 ? 1.769 23.236 20.041 1.00 27.54 105 LEU A O 1
ATOM 771 N N . ALA A 1 106 ? 2.762 24.129 21.854 1.00 23.00 106 ALA A N 1
ATOM 772 C CA . ALA A 1 106 ? 1.799 25.224 21.940 1.00 22.84 106 ALA A CA 1
ATOM 773 C C . ALA A 1 106 ? 1.856 26.119 20.711 1.00 20.62 106 ALA A C 1
ATOM 774 O O . ALA A 1 106 ? 0.813 26.554 20.211 1.00 23.26 106 ALA A O 1
ATOM 776 N N . LYS A 1 107 ? 3.061 26.412 20.211 1.00 18.89 107 LYS A N 1
ATOM 777 C CA . LYS A 1 107 ? 3.164 27.208 18.995 1.00 22.83 107 LYS A CA 1
ATOM 778 C C . LYS A 1 107 ? 2.495 26.514 17.820 1.00 22.64 107 LYS A C 1
ATOM 779 O O . LYS A 1 107 ? 2.146 27.169 16.832 1.00 25.07 107 LYS A O 1
ATOM 785 N N . ARG A 1 108 ? 2.283 25.207 17.931 1.00 21.12 108 ARG A N 1
ATOM 786 C CA . ARG A 1 108 ? 1.734 24.390 16.861 1.00 21.61 108 ARG A CA 1
ATOM 787 C C . ARG A 1 108 ? 0.210 24.331 16.888 1.00 21.79 108 ARG A C 1
ATOM 788 O O . ARG A 1 108 ? -0.418 24.117 15.845 1.00 22.07 108 ARG A O 1
ATOM 796 N N . ALA A 1 109 ? -0.399 24.518 18.050 1.00 23.86 109 ALA A N 1
ATOM 797 C CA . ALA A 1 109 ? -1.850 24.519 18.154 1.00 24.57 109 ALA A CA 1
ATOM 798 C C . ALA A 1 109 ? -2.436 25.802 17.572 1.00 22.47 109 ALA A C 1
ATOM 799 O O . ALA A 1 109 ? -1.952 26.899 17.847 1.00 24.37 109 ALA A O 1
ATOM 801 N N . GLY B 2 1 ? 11.680 31.460 17.696 1.00 13.42 123 GLY B N 1
ATOM 802 C CA . GLY B 2 1 ? 12.331 30.287 18.252 1.00 13.76 123 GLY B CA 1
ATOM 803 C C . GLY B 2 1 ? 12.111 29.016 17.454 1.00 14.67 123 GLY B C 1
ATOM 804 O O . GLY B 2 1 ? 11.328 28.994 16.508 1.00 19.57 123 GLY B O 1
ATOM 805 N N . SER B 2 2 ? 12.808 27.953 17.845 1.00 16.85 124 SER B N 1
ATOM 806 C CA . SER B 2 2 ? 12.696 26.679 17.153 1.00 9.72 124 SER B CA 1
ATOM 807 C C . SER B 2 2 ? 11.261 26.180 17.168 1.00 11.17 124 SER B C 1
ATOM 808 O O . SER B 2 2 ? 10.547 26.317 18.162 1.00 16.25 124 SER B O 1
ATOM 811 N N . THR B 2 3 ? 10.838 25.608 16.051 1.00 12.41 125 THR B N 1
ATOM 812 C CA . THR B 2 3 ? 9.566 24.915 15.965 1.00 11.88 125 THR B CA 1
ATOM 813 C C . THR B 2 3 ? 9.806 23.416 15.906 1.00 11.45 125 THR B C 1
ATOM 814 O O . THR B 2 3 ? 10.907 22.952 15.605 1.00 11.59 125 THR B O 1
ATOM 818 N N . LEU B 2 4 ? 8.747 22.661 16.207 1.00 14.59 126 LEU B N 1
ATOM 819 C CA . LEU B 2 4 ? 8.798 21.209 16.091 1.00 10.42 126 LEU B CA 1
ATOM 820 C C . LEU B 2 4 ? 9.219 20.781 14.697 1.00 8.92 126 LEU B C 1
ATOM 821 O O . LEU B 2 4 ? 9.878 19.748 14.534 1.00 9.13 126 LEU B O 1
ATOM 826 N N . GLU B 2 5 ? 8.870 21.601 13.701 1.00 8.97 127 GLU B N 1
ATOM 827 C CA . GLU B 2 5 ? 9.222 21.266 12.316 1.00 9.78 127 GLU B CA 1
ATOM 828 C C . GLU B 2 5 ? 10.691 21.543 12.087 1.00 7.88 127 GLU B C 1
ATOM 829 O O . GLU B 2 5 ? 11.235 20.845 11.331 1.00 8.02 127 GLU B O 1
ATOM 835 N N . ASP B 2 6 ? 11.242 22.594 12.689 1.00 8.42 128 ASP B N 1
ATOM 836 C CA . ASP B 2 6 ? 12.675 22.863 12.614 1.00 7.15 128 ASP B CA 1
ATOM 837 C C . ASP B 2 6 ? 13.489 21.678 13.118 1.00 10.25 128 ASP B C 1
ATOM 838 O O . ASP B 2 6 ? 14.542 21.357 12.559 1.00 9.87 128 ASP B O 1
ATOM 843 N N . LEU B 2 7 ? 13.023 21.023 14.179 1.00 6.42 129 LEU B N 1
ATOM 844 C CA . LEU B 2 7 ? 13.814 19.998 14.846 1.00 6.08 129 LEU B CA 1
ATOM 845 C C . LEU B 2 7 ? 13.490 18.591 14.372 1.00 5.59 129 LEU B C 1
ATOM 846 O O . LEU B 2 7 ? 14.365 17.722 14.399 1.00 5.35 129 LEU B O 1
ATOM 851 N N . PHE B 2 8 ? 12.253 18.339 13.945 1.00 5.92 130 PHE B N 1
ATOM 852 C CA . PHE B 2 8 ? 11.820 16.987 13.626 1.00 5.21 130 PHE B CA 1
ATOM 853 C C . PHE B 2 8 ? 11.235 16.839 12.230 1.00 5.17 130 PHE B C 1
ATOM 854 O O . PHE B 2 8 ? 10.794 15.740 11.877 1.00 5.20 130 PHE B O 1
ATOM 862 N N . GLY B 2 9 ? 11.222 17.896 11.430 1.00 5.44 131 GLY B N 1
ATOM 863 C CA . GLY B 2 9 ? 10.712 17.817 10.084 1.00 5.52 131 GLY B CA 1
ATOM 864 C C . GLY B 2 9 ? 9.222 18.076 10.009 1.00 5.91 131 GLY B C 1
ATOM 865 O O . GLY B 2 9 ? 8.513 18.031 11.015 1.00 5.90 131 GLY B O 1
ATOM 866 N N . PRO B 2 10 ? 8.714 18.320 8.798 1.00 6.08 132 PRO B N 1
ATOM 867 C CA . PRO B 2 10 ? 7.312 18.727 8.635 1.00 7.96 132 PRO B CA 1
ATOM 868 C C . PRO B 2 10 ? 6.297 17.591 8.675 1.00 6.45 132 PRO B C 1
ATOM 869 O O . PRO B 2 10 ? 5.099 17.852 8.522 1.00 6.91 132 PRO B O 1
ATOM 873 N N . LEU B 2 11 ? 6.726 16.344 8.884 1.00 6.00 133 LEU B N 1
ATOM 874 C CA . LEU B 2 11 ? 5.802 15.228 8.987 1.00 8.57 133 LEU B CA 1
ATOM 875 C C . LEU B 2 11 ? 5.620 14.731 10.410 1.00 5.89 133 LEU B C 1
ATOM 876 O O . LEU B 2 11 ? 4.625 14.058 10.684 1.00 6.10 133 LEU B O 1
ATOM 881 N N . PHE B 2 12 ? 6.545 15.041 11.310 1.00 5.67 134 PHE B N 1
ATOM 882 C CA . PHE B 2 12 ? 6.462 14.530 12.671 1.00 9.71 134 PHE B CA 1
ATOM 883 C C . PHE B 2 12 ? 5.300 15.170 13.421 1.00 6.15 134 PHE B C 1
ATOM 884 O O . PHE B 2 12 ? 4.952 16.331 13.198 1.00 6.49 134 PHE B O 1
ATOM 892 N N . TYR B 2 13 ? 4.683 14.388 14.306 1.00 6.30 135 TYR B N 1
ATOM 893 C CA . TYR B 2 13 ? 3.700 14.916 15.242 1.00 6.88 135 TYR B CA 1
ATOM 894 C C . TYR B 2 13 ? 3.861 14.217 16.582 1.00 6.94 135 TYR B C 1
ATOM 895 O O . TYR B 2 13 ? 4.402 13.114 16.667 1.00 7.50 135 TYR B O 1
ATOM 904 N N . VAL B 2 14 ? 3.364 14.863 17.629 1.00 7.47 136 VAL B N 1
ATOM 905 C CA . VAL B 2 14 ? 3.439 14.295 18.975 1.00 14.43 136 VAL B CA 1
ATOM 906 C C . VAL B 2 14 ? 2.187 13.479 19.282 1.00 11.50 136 VAL B C 1
ATOM 907 O O . VAL B 2 14 ? 1.086 14.019 19.355 1.00 14.36 1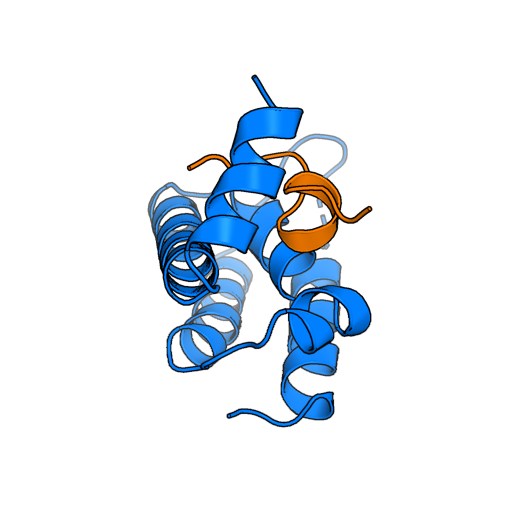36 VAL B O 1
#

Organism: Trypanosoma brucei brucei (strain 927/4 GUTat10.1) (NCBI:txid185431)

Solvent-accessible surface area: 6773 Å² total